Protein AF-A0A2G8KR98-F1 (afdb_monomer_lite)

Structure (mmCIF, N/CA/C/O backbone):
data_AF-A0A2G8KR98-F1
#
_entry.id   AF-A0A2G8KR98-F1
#
loop_
_atom_site.group_PDB
_atom_site.id
_atom_site.type_symbol
_atom_site.label_atom_id
_atom_site.label_alt_id
_atom_site.label_comp_id
_atom_site.label_asym_id
_atom_site.label_entity_id
_atom_site.label_seq_id
_atom_site.pdbx_PDB_ins_code
_atom_site.Cartn_x
_atom_site.Cartn_y
_atom_site.Cartn_z
_atom_site.occupancy
_atom_site.B_iso_or_equiv
_atom_site.auth_seq_id
_atom_site.auth_comp_id
_atom_site.auth_asym_id
_atom_site.auth_atom_id
_atom_site.pdbx_PDB_model_num
ATOM 1 N N . MET A 1 1 ? 11.942 -3.369 18.710 1.00 34.75 1 MET A N 1
ATOM 2 C CA . MET A 1 1 ? 12.294 -4.211 17.545 1.00 34.75 1 MET A CA 1
ATOM 3 C C . MET A 1 1 ? 12.235 -3.328 16.292 1.00 34.75 1 MET A C 1
ATOM 5 O O . MET A 1 1 ? 11.295 -3.401 15.519 1.00 34.75 1 MET A O 1
ATOM 9 N N . LEU A 1 2 ? 13.198 -2.406 16.161 1.00 36.09 2 LEU A N 1
ATOM 10 C CA . LEU A 1 2 ? 13.251 -1.345 15.140 1.00 36.09 2 LEU A CA 1
ATOM 11 C C . LEU A 1 2 ? 14.222 -1.752 14.020 1.00 36.09 2 LEU A C 1
ATOM 13 O O . LEU A 1 2 ? 15.339 -1.256 13.951 1.00 36.09 2 LEU A O 1
ATOM 17 N N . PHE A 1 3 ? 13.816 -2.710 13.185 1.00 33.59 3 PHE A N 1
ATOM 18 C CA . PHE A 1 3 ? 14.657 -3.252 12.104 1.00 33.59 3 PHE A CA 1
ATOM 19 C C . PHE A 1 3 ? 14.132 -2.945 10.690 1.00 33.59 3 PHE A C 1
ATOM 21 O O . PHE A 1 3 ? 14.569 -3.559 9.725 1.00 33.59 3 PHE A O 1
ATOM 28 N N . TRP A 1 4 ? 13.190 -2.006 10.542 1.00 37.00 4 TRP A N 1
ATOM 29 C CA . TRP A 1 4 ? 12.481 -1.787 9.270 1.00 37.00 4 TRP A CA 1
ATOM 30 C C . TRP A 1 4 ? 12.988 -0.622 8.407 1.00 37.00 4 TRP A C 1
ATOM 32 O O . TRP A 1 4 ? 12.440 -0.392 7.335 1.00 37.00 4 TRP A O 1
ATOM 42 N N . ALA A 1 5 ? 14.050 0.083 8.808 1.00 37.47 5 ALA A N 1
ATOM 43 C CA . ALA A 1 5 ? 14.592 1.203 8.024 1.00 37.47 5 ALA A CA 1
ATOM 44 C C . ALA A 1 5 ? 15.934 0.908 7.326 1.00 37.47 5 ALA A C 1
ATOM 46 O O . ALA A 1 5 ? 16.470 1.767 6.633 1.00 37.47 5 ALA A O 1
ATOM 47 N N . THR A 1 6 ? 16.490 -0.298 7.465 1.00 42.34 6 THR A N 1
ATOM 48 C CA . THR A 1 6 ? 17.821 -0.626 6.935 1.00 42.34 6 THR A CA 1
ATOM 49 C C . THR A 1 6 ? 17.794 -1.828 5.997 1.00 42.34 6 THR A C 1
ATOM 51 O O . THR A 1 6 ? 18.289 -2.892 6.340 1.00 42.34 6 THR A O 1
ATOM 54 N N . SER A 1 7 ? 17.292 -1.661 4.769 1.00 40.03 7 SER A N 1
ATOM 55 C CA . SER A 1 7 ? 18.021 -2.181 3.599 1.00 40.03 7 SER A CA 1
ATOM 56 C C . SER A 1 7 ? 17.424 -1.686 2.278 1.00 40.03 7 SER A C 1
ATOM 58 O O . SER A 1 7 ? 16.538 -2.299 1.689 1.00 40.03 7 SER A O 1
ATOM 60 N N . CYS A 1 8 ? 17.999 -0.608 1.753 1.00 42.97 8 CYS A N 1
ATOM 61 C CA . CYS A 1 8 ? 17.982 -0.315 0.320 1.00 42.97 8 CYS A CA 1
ATOM 62 C C . CYS A 1 8 ? 19.060 -1.114 -0.455 1.00 42.97 8 CYS A C 1
ATOM 64 O O . CYS A 1 8 ? 19.381 -0.746 -1.579 1.00 42.97 8 CYS A O 1
ATOM 66 N N . THR A 1 9 ? 19.667 -2.177 0.095 1.00 44.69 9 THR A N 1
ATOM 67 C CA . THR A 1 9 ? 20.975 -2.666 -0.397 1.00 44.69 9 THR A CA 1
ATOM 68 C C . THR A 1 9 ? 21.066 -4.157 -0.726 1.00 44.69 9 THR A C 1
ATOM 70 O O . THR A 1 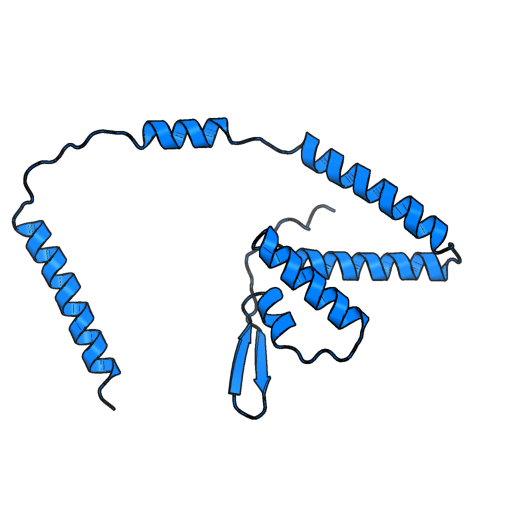9 ? 22.157 -4.719 -0.715 1.00 44.69 9 THR A O 1
ATOM 73 N N . PHE A 1 10 ? 19.967 -4.805 -1.124 1.00 46.16 10 PHE A N 1
ATOM 74 C CA . PHE A 1 10 ? 20.077 -6.017 -1.950 1.00 46.16 10 PHE A CA 1
ATOM 75 C C . PHE A 1 10 ? 18.869 -6.177 -2.881 1.00 46.16 10 PHE A C 1
ATOM 77 O O . PHE A 1 10 ? 17.958 -6.971 -2.641 1.00 46.16 10 PHE A O 1
ATOM 84 N N . HIS A 1 11 ? 18.837 -5.382 -3.954 1.00 62.06 11 HIS A N 1
ATOM 85 C CA . HIS A 1 11 ? 17.843 -5.546 -5.012 1.00 62.06 11 HIS A CA 1
ATOM 86 C C . HIS A 1 11 ? 18.130 -6.855 -5.756 1.00 62.06 11 HIS A C 1
ATOM 88 O O . HIS A 1 11 ? 18.987 -6.913 -6.636 1.00 62.06 11 HIS A O 1
ATOM 94 N N . ARG A 1 12 ? 17.427 -7.934 -5.394 1.00 76.12 12 ARG A N 1
ATOM 95 C CA . ARG A 1 12 ? 17.367 -9.111 -6.262 1.00 76.12 12 ARG A CA 1
ATOM 96 C C . ARG A 1 12 ? 16.599 -8.712 -7.513 1.00 76.12 12 ARG A C 1
ATOM 98 O O . ARG A 1 12 ? 15.410 -8.409 -7.434 1.00 76.12 12 ARG A O 1
ATOM 105 N N . ILE A 1 13 ? 17.298 -8.695 -8.641 1.00 84.94 13 ILE A N 1
ATOM 106 C CA . ILE A 1 13 ? 16.689 -8.486 -9.951 1.00 84.94 13 ILE A CA 1
ATOM 107 C C . ILE A 1 13 ? 15.763 -9.670 -10.207 1.00 84.94 13 ILE A C 1
ATOM 109 O O . ILE A 1 13 ? 16.167 -10.825 -10.049 1.00 84.94 13 ILE A O 1
ATOM 113 N N . LYS A 1 14 ? 14.516 -9.380 -10.568 1.00 87.38 14 LYS A N 1
ATOM 114 C CA . LYS A 1 14 ? 13.564 -10.406 -10.988 1.00 87.38 14 LYS A CA 1
ATOM 115 C C . LYS A 1 14 ? 13.507 -10.399 -12.504 1.00 87.38 14 LYS A C 1
ATOM 117 O O . LYS A 1 14 ? 13.306 -9.344 -13.089 1.00 87.38 14 LYS A O 1
ATOM 122 N N . PHE A 1 15 ? 13.694 -11.557 -13.115 1.00 89.44 15 PHE A N 1
ATOM 123 C CA . PHE A 1 15 ? 13.522 -11.739 -14.549 1.00 89.44 15 PHE A CA 1
ATOM 124 C C . PHE A 1 15 ? 12.141 -12.339 -14.785 1.00 89.44 15 PHE A C 1
ATOM 126 O O . PHE A 1 15 ? 11.773 -13.305 -14.115 1.00 89.44 15 PHE A O 1
ATOM 133 N N . ILE A 1 16 ? 11.375 -11.724 -15.676 1.00 90.00 16 ILE A N 1
ATOM 134 C CA . ILE A 1 16 ? 10.036 -12.153 -16.065 1.00 90.00 16 ILE A CA 1
ATOM 135 C C . ILE A 1 16 ? 10.146 -12.621 -17.504 1.00 90.00 16 ILE A C 1
ATOM 137 O O . ILE A 1 16 ? 10.653 -11.897 -18.358 1.00 90.00 16 ILE A O 1
ATOM 141 N N . THR A 1 17 ? 9.744 -13.860 -17.735 1.00 89.19 17 THR A N 1
ATOM 142 C CA . THR A 1 17 ? 9.802 -14.504 -19.043 1.00 89.19 17 THR A CA 1
ATOM 143 C C . THR A 1 17 ? 8.405 -14.554 -19.631 1.00 89.19 17 THR A C 1
ATOM 145 O O . THR A 1 17 ? 7.498 -15.068 -18.976 1.00 89.19 17 THR A O 1
ATOM 148 N N . GLU A 1 18 ? 8.267 -14.061 -20.853 1.00 82.56 18 GLU A N 1
ATOM 149 C CA . GLU A 1 18 ? 7.087 -14.220 -21.704 1.00 82.56 18 GLU A CA 1
ATOM 150 C C . GLU A 1 18 ? 7.472 -15.093 -22.912 1.00 82.56 18 GLU A C 1
ATOM 152 O O . GLU A 1 18 ? 8.654 -15.397 -23.111 1.00 82.56 18 GLU A O 1
ATOM 157 N N . ASP A 1 19 ? 6.493 -15.546 -23.697 1.00 81.81 19 ASP A N 1
ATOM 158 C CA . ASP A 1 19 ? 6.711 -16.506 -24.794 1.00 81.81 19 ASP A CA 1
ATOM 159 C C . ASP A 1 19 ? 7.719 -16.013 -25.858 1.00 81.81 19 ASP A C 1
ATOM 161 O O . ASP A 1 19 ? 8.315 -16.817 -26.580 1.00 81.81 19 ASP A O 1
ATOM 165 N N . ASP A 1 20 ? 7.945 -14.702 -25.946 1.00 78.06 20 ASP A N 1
ATOM 166 C CA . ASP A 1 20 ? 8.782 -14.014 -26.930 1.00 78.06 20 ASP A CA 1
ATOM 167 C C . ASP A 1 20 ? 10.006 -13.286 -26.333 1.00 78.06 20 ASP A C 1
ATOM 169 O O . ASP A 1 20 ? 10.793 -12.696 -27.084 1.00 78.06 20 ASP A O 1
ATOM 173 N N . GLY A 1 21 ? 10.240 -13.353 -25.015 1.00 82.81 21 GLY A N 1
ATOM 174 C CA . GLY A 1 21 ? 11.341 -12.607 -24.404 1.00 82.81 21 GLY A CA 1
ATOM 175 C C . GLY A 1 21 ? 11.517 -12.737 -22.892 1.00 82.81 21 GLY A C 1
ATOM 176 O O . GLY A 1 21 ? 10.822 -13.462 -22.186 1.00 82.81 21 GLY A O 1
ATOM 177 N N . CYS A 1 22 ? 12.518 -12.018 -22.379 1.00 86.00 22 CYS A N 1
ATOM 178 C CA . CYS A 1 22 ? 12.816 -11.932 -20.954 1.00 86.00 22 CYS A CA 1
ATOM 179 C C . CYS A 1 22 ? 13.071 -10.473 -20.570 1.00 86.00 22 CYS A C 1
ATOM 181 O O . CYS A 1 22 ? 13.999 -9.843 -21.082 1.00 86.00 22 CYS A O 1
ATOM 183 N N . GLU A 1 23 ? 12.269 -9.948 -19.647 1.00 89.00 23 GLU A N 1
ATOM 184 C CA . GLU A 1 23 ? 12.413 -8.599 -19.110 1.00 89.00 23 GLU A CA 1
ATOM 185 C C . GLU A 1 23 ? 12.898 -8.618 -17.657 1.00 89.00 23 GLU A C 1
ATOM 187 O O . GLU A 1 23 ? 12.390 -9.340 -16.799 1.00 89.00 23 GLU A O 1
ATOM 192 N N . ALA A 1 24 ? 13.881 -7.770 -17.351 1.00 87.62 24 ALA A N 1
ATOM 193 C CA . ALA A 1 24 ? 14.383 -7.586 -15.995 1.00 87.62 24 ALA A CA 1
ATOM 194 C C . ALA A 1 24 ? 13.614 -6.470 -15.267 1.00 87.62 24 ALA A C 1
ATOM 196 O O . ALA A 1 24 ? 13.565 -5.320 -15.709 1.00 87.62 24 ALA A O 1
ATOM 197 N N . ALA A 1 25 ? 13.065 -6.789 -14.099 1.00 89.12 25 ALA A N 1
ATOM 198 C CA . ALA A 1 25 ? 12.409 -5.852 -13.203 1.00 89.12 25 ALA A CA 1
ATOM 199 C C . ALA A 1 25 ? 13.341 -5.459 -12.044 1.00 89.12 25 ALA A C 1
ATOM 201 O O . ALA A 1 25 ? 13.656 -6.259 -11.159 1.00 89.12 25 ALA A O 1
ATOM 202 N N . PHE A 1 26 ? 13.736 -4.184 -12.041 1.00 86.31 26 PHE A N 1
ATOM 203 C CA . PHE A 1 26 ? 14.582 -3.557 -11.016 1.00 86.31 26 PHE A CA 1
ATOM 204 C C . PHE A 1 26 ? 13.790 -2.766 -9.972 1.00 86.31 26 PHE A C 1
ATOM 206 O O . PHE A 1 26 ? 14.380 -2.157 -9.090 1.00 86.31 26 PHE A O 1
ATOM 213 N N . SER A 1 27 ? 12.466 -2.701 -10.098 1.00 89.19 27 SER A N 1
ATOM 214 C CA . SER A 1 27 ? 11.603 -1.998 -9.155 1.00 89.19 27 SER A CA 1
ATOM 215 C C . SER A 1 27 ? 10.262 -2.705 -9.043 1.00 89.19 27 SER A C 1
ATOM 217 O O . SER A 1 27 ? 9.794 -3.334 -9.994 1.00 89.19 27 SER A O 1
ATOM 219 N N . THR A 1 28 ? 9.608 -2.569 -7.890 1.00 91.00 28 THR A N 1
ATOM 220 C CA . THR A 1 28 ? 8.269 -3.138 -7.675 1.00 91.00 28 THR A CA 1
ATOM 221 C C . THR A 1 28 ? 7.239 -2.551 -8.640 1.00 91.00 28 THR A C 1
ATOM 223 O O . THR A 1 28 ? 6.365 -3.274 -9.097 1.00 91.00 28 THR A O 1
ATOM 226 N N . GLN A 1 29 ? 7.377 -1.280 -9.032 1.00 92.44 29 GLN A N 1
ATOM 227 C CA . GLN A 1 29 ? 6.524 -0.677 -10.059 1.00 92.44 29 GLN A CA 1
ATOM 228 C C . GLN A 1 29 ? 6.655 -1.412 -11.404 1.00 92.44 29 GLN A C 1
ATOM 230 O O . GLN A 1 29 ? 5.644 -1.790 -11.990 1.00 92.44 29 GLN A O 1
ATOM 235 N N . LYS A 1 30 ? 7.889 -1.629 -11.888 1.00 90.94 30 LYS A N 1
ATOM 236 C CA . LYS A 1 30 ? 8.134 -2.319 -13.166 1.00 90.94 30 LYS A CA 1
ATOM 237 C C . LYS A 1 30 ? 7.723 -3.790 -13.082 1.00 90.94 30 LYS A C 1
ATOM 239 O O . LYS A 1 30 ? 7.076 -4.289 -13.993 1.00 90.94 30 LYS A O 1
ATOM 244 N N . LEU A 1 31 ? 8.009 -4.448 -11.960 1.00 92.06 31 LEU A N 1
ATOM 245 C CA . LEU A 1 31 ? 7.558 -5.812 -11.681 1.00 92.06 31 LEU A CA 1
ATOM 246 C C . LEU A 1 31 ? 6.033 -5.926 -11.791 1.00 92.06 31 LEU A C 1
ATOM 248 O O . LEU A 1 31 ? 5.538 -6.750 -12.547 1.00 92.06 31 LEU A O 1
ATOM 252 N N . LEU A 1 32 ? 5.287 -5.078 -11.078 1.00 92.12 32 LEU A N 1
ATOM 253 C CA . LEU A 1 32 ? 3.825 -5.117 -11.092 1.00 92.12 32 LEU A CA 1
ATOM 254 C C . LEU A 1 32 ? 3.233 -4.732 -12.446 1.00 92.12 32 LEU A C 1
ATOM 256 O O . LEU A 1 32 ? 2.127 -5.162 -12.730 1.00 92.12 32 LEU A O 1
ATOM 260 N N . SER A 1 33 ? 3.931 -3.947 -13.275 1.00 90.75 33 SER A N 1
ATOM 261 C CA . SER A 1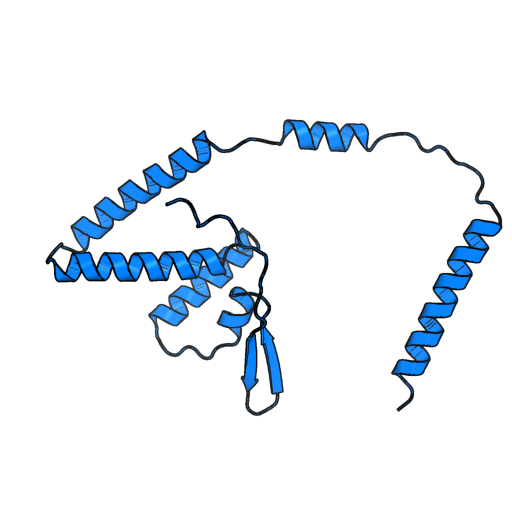 33 ? 3.473 -3.669 -14.642 1.00 90.75 33 SER A CA 1
ATOM 262 C C . SER A 1 33 ? 3.620 -4.858 -15.590 1.00 90.75 33 SER A C 1
ATOM 264 O O . SER A 1 33 ? 2.839 -4.953 -16.528 1.00 90.75 33 SER A O 1
ATOM 266 N N . LEU A 1 34 ? 4.595 -5.733 -15.334 1.00 91.50 34 LEU A N 1
ATOM 267 C CA . LEU A 1 34 ? 4.941 -6.867 -16.192 1.00 91.50 34 LEU A CA 1
ATOM 268 C C . LEU A 1 34 ? 4.272 -8.178 -15.779 1.00 91.50 34 LEU A C 1
ATOM 270 O O . LEU A 1 34 ? 4.051 -9.038 -16.613 1.00 91.50 34 LEU A O 1
ATOM 274 N N . LEU A 1 35 ? 3.974 -8.364 -14.492 1.00 90.19 35 LEU A N 1
ATOM 275 C CA . LEU A 1 35 ? 3.259 -9.562 -14.056 1.00 90.19 35 LEU A CA 1
ATOM 276 C C . LEU A 1 35 ? 1.876 -9.600 -14.699 1.00 90.19 35 LEU A C 1
ATOM 278 O O . LEU A 1 35 ? 1.200 -8.576 -14.718 1.00 90.19 35 LEU A O 1
ATOM 282 N N . ASP A 1 36 ? 1.420 -10.765 -15.140 1.00 90.44 36 ASP A N 1
ATOM 283 C CA . ASP A 1 36 ? 0.003 -10.961 -15.421 1.00 90.44 36 ASP A CA 1
ATOM 284 C C . ASP A 1 36 ? -0.733 -11.176 -14.093 1.00 90.44 36 ASP A C 1
ATOM 286 O O . ASP A 1 36 ? -0.375 -12.042 -13.290 1.00 90.44 36 ASP A O 1
ATOM 290 N N . ILE A 1 37 ? -1.689 -10.303 -13.790 1.00 92.00 37 ILE A N 1
ATOM 291 C CA . ILE A 1 37 ? -2.411 -10.308 -12.516 1.00 92.00 37 ILE A CA 1
ATOM 292 C C . ILE A 1 37 ? -3.884 -10.425 -12.855 1.00 92.00 37 ILE A C 1
ATOM 294 O O . ILE A 1 37 ? -4.450 -9.467 -13.354 1.00 92.00 37 ILE A O 1
ATOM 298 N N . GLU A 1 38 ? -4.499 -11.554 -12.521 1.00 93.88 38 GLU A N 1
ATOM 299 C CA . GLU A 1 38 ? -5.929 -11.787 -12.773 1.00 93.88 38 GLU A CA 1
ATOM 300 C C . GLU A 1 38 ? -6.812 -11.382 -11.579 1.00 93.88 38 GLU A C 1
ATOM 302 O O . GLU A 1 38 ? -8.010 -11.134 -11.708 1.00 93.88 38 GLU A O 1
ATOM 307 N N . HIS A 1 39 ? -6.233 -11.328 -10.375 1.00 93.94 39 HIS A N 1
ATOM 308 C CA . HIS A 1 39 ? -7.003 -11.106 -9.156 1.00 93.94 39 HIS A CA 1
ATOM 309 C C . HIS A 1 39 ? -7.381 -9.616 -8.987 1.00 93.94 39 HIS A C 1
ATOM 311 O O . HIS A 1 39 ? -6.485 -8.765 -9.010 1.00 93.94 39 HIS A O 1
ATOM 317 N N . PRO A 1 40 ? -8.653 -9.264 -8.692 1.00 94.56 40 PRO A N 1
ATOM 318 C CA . PRO A 1 40 ? -9.101 -7.869 -8.565 1.00 94.56 40 PRO A CA 1
ATOM 319 C C . PRO A 1 40 ? -8.315 -7.041 -7.541 1.00 94.56 40 PRO A C 1
ATOM 321 O O . PRO A 1 40 ? -7.936 -5.902 -7.805 1.00 94.56 40 PRO A O 1
ATOM 324 N N . VAL A 1 41 ? -7.997 -7.628 -6.382 1.00 92.50 41 VAL A N 1
ATOM 325 C CA . VAL A 1 41 ? -7.163 -6.965 -5.358 1.00 92.50 41 VAL A CA 1
ATOM 326 C C . VAL A 1 41 ? -5.735 -6.740 -5.866 1.00 92.50 41 VAL A C 1
ATOM 328 O O . VAL A 1 41 ? -5.089 -5.759 -5.505 1.00 92.50 41 VAL A O 1
ATOM 331 N N . GLY A 1 42 ? -5.244 -7.618 -6.741 1.00 93.31 42 GLY A N 1
ATOM 332 C CA . GLY A 1 42 ? -3.946 -7.454 -7.382 1.00 93.31 42 GLY A CA 1
ATOM 333 C C . GLY A 1 42 ? -3.936 -6.291 -8.380 1.00 93.31 42 GLY A C 1
ATOM 334 O O . GLY A 1 42 ? -2.968 -5.532 -8.405 1.00 93.31 42 GLY A O 1
ATOM 335 N N . HIS A 1 43 ? -5.017 -6.090 -9.143 1.00 95.31 43 HIS A N 1
ATOM 336 C CA . HIS A 1 43 ? -5.183 -4.895 -9.980 1.00 95.31 43 HIS A CA 1
ATOM 337 C C . HIS A 1 43 ? -5.224 -3.616 -9.141 1.00 95.31 43 HIS A C 1
ATOM 339 O O . HIS A 1 43 ? -4.492 -2.673 -9.435 1.00 95.31 43 HIS A O 1
ATOM 345 N N . LEU A 1 44 ? -5.988 -3.614 -8.043 1.00 95.50 44 LEU A N 1
ATOM 346 C CA . LEU A 1 44 ? -6.032 -2.484 -7.111 1.00 95.50 44 LEU A CA 1
ATOM 347 C C . LEU A 1 44 ? -4.633 -2.135 -6.578 1.00 95.50 44 LEU A C 1
ATOM 349 O O . LEU A 1 44 ? -4.243 -0.967 -6.541 1.00 95.50 44 LEU A O 1
ATOM 353 N N . LEU A 1 45 ? -3.853 -3.151 -6.198 1.00 94.88 45 LEU A N 1
ATOM 354 C CA . LEU A 1 45 ? -2.492 -2.970 -5.702 1.00 94.88 45 LEU A CA 1
ATOM 355 C C . LEU A 1 45 ? -1.539 -2.449 -6.788 1.00 94.88 45 LEU A C 1
ATOM 357 O O . LEU A 1 45 ? -0.722 -1.565 -6.508 1.00 94.88 45 LEU A O 1
ATOM 361 N N . ARG A 1 46 ? -1.647 -2.963 -8.022 1.00 95.25 46 ARG A N 1
ATOM 362 C CA . ARG A 1 46 ? -0.900 -2.457 -9.185 1.00 95.25 46 ARG A CA 1
ATOM 363 C C . ARG A 1 46 ? -1.180 -0.972 -9.378 1.00 95.25 46 ARG A C 1
ATOM 365 O O . ARG A 1 46 ? -0.235 -0.185 -9.429 1.00 95.25 46 ARG A O 1
ATOM 372 N N . ASP A 1 47 ? -2.448 -0.587 -9.431 1.00 95.44 47 ASP A N 1
ATOM 373 C CA . ASP A 1 47 ? -2.856 0.796 -9.675 1.00 95.44 47 ASP A CA 1
ATOM 374 C C . ASP A 1 47 ? -2.395 1.729 -8.555 1.00 95.44 47 ASP A C 1
ATOM 376 O O . ASP A 1 47 ? -1.848 2.803 -8.824 1.00 95.44 47 ASP A O 1
ATOM 380 N N . ALA A 1 48 ? -2.522 1.298 -7.297 1.00 95.00 48 ALA A N 1
ATOM 381 C CA . ALA A 1 48 ? -2.003 2.034 -6.149 1.00 95.00 48 ALA A CA 1
ATOM 382 C C . ALA A 1 48 ? -0.488 2.270 -6.265 1.00 95.00 48 ALA A C 1
ATOM 384 O O . ALA A 1 48 ? -0.024 3.396 -6.070 1.00 95.00 48 ALA A O 1
ATOM 385 N N . CYS A 1 49 ? 0.286 1.250 -6.651 1.00 94.56 49 CYS A N 1
ATOM 386 C CA . CYS A 1 49 ? 1.734 1.373 -6.834 1.00 94.56 49 CYS A CA 1
ATOM 387 C C . CYS A 1 49 ? 2.105 2.281 -8.006 1.00 94.56 49 CYS A C 1
ATOM 389 O O . CYS A 1 49 ? 2.974 3.141 -7.866 1.00 94.56 49 CYS A O 1
ATOM 391 N N . LEU A 1 50 ? 1.448 2.128 -9.158 1.00 93.06 50 LEU A N 1
ATOM 392 C CA . LEU A 1 50 ? 1.699 2.975 -10.324 1.00 93.06 50 LEU A CA 1
ATOM 393 C C . LEU A 1 50 ? 1.398 4.446 -10.006 1.00 93.06 50 LEU A C 1
ATOM 395 O O . LEU A 1 50 ? 2.193 5.322 -10.346 1.00 93.06 50 LEU A O 1
ATOM 399 N N . ASN A 1 51 ? 0.296 4.722 -9.308 1.00 95.38 51 ASN A N 1
ATOM 400 C CA . ASN A 1 51 ? -0.072 6.077 -8.897 1.00 95.38 51 ASN A CA 1
ATOM 401 C C . ASN A 1 51 ? 0.864 6.639 -7.820 1.00 95.38 51 ASN A C 1
ATOM 403 O O . ASN A 1 51 ? 1.230 7.813 -7.881 1.00 95.38 51 ASN A O 1
ATOM 407 N N . HIS A 1 52 ? 1.294 5.814 -6.863 1.00 93.69 52 HIS A N 1
ATOM 408 C CA . HIS A 1 52 ? 2.272 6.208 -5.852 1.00 93.69 52 HIS A CA 1
ATOM 409 C C . HIS A 1 52 ? 3.617 6.566 -6.491 1.00 93.69 52 HIS A C 1
ATOM 411 O O . HIS A 1 52 ? 4.150 7.644 -6.232 1.00 93.69 52 HIS A O 1
ATOM 417 N N . SER A 1 53 ? 4.120 5.723 -7.398 1.00 92.94 53 SER A N 1
ATOM 418 C CA . SER A 1 53 ? 5.366 5.995 -8.116 1.00 92.94 53 SER A CA 1
ATOM 419 C C . SER A 1 53 ? 5.279 7.258 -8.971 1.00 92.94 53 SER A C 1
ATOM 421 O O . SER A 1 53 ? 6.199 8.066 -8.966 1.00 92.94 53 SER A O 1
ATOM 423 N N . LYS A 1 54 ? 4.148 7.506 -9.645 1.00 93.75 54 LYS A N 1
ATOM 424 C CA . LYS A 1 54 ? 3.945 8.752 -10.407 1.00 93.75 54 LYS A CA 1
ATOM 425 C C . LYS A 1 54 ? 4.018 10.010 -9.535 1.00 93.75 54 LYS A C 1
ATOM 427 O O . LYS A 1 54 ? 4.422 11.055 -10.030 1.00 93.75 54 LYS A O 1
ATOM 432 N N . ARG A 1 55 ? 3.604 9.928 -8.265 1.00 93.50 55 ARG A N 1
ATOM 433 C CA . ARG A 1 55 ? 3.563 11.074 -7.340 1.00 93.50 55 ARG A CA 1
ATOM 434 C C . ARG A 1 55 ? 4.857 11.269 -6.549 1.00 93.50 55 ARG A C 1
ATOM 436 O O . ARG A 1 55 ? 5.253 12.405 -6.337 1.00 93.50 55 ARG A O 1
ATOM 443 N N . ILE A 1 56 ? 5.464 10.182 -6.072 1.00 89.94 56 ILE A N 1
ATOM 444 C CA . ILE A 1 56 ? 6.580 10.200 -5.105 1.00 89.94 56 ILE A CA 1
ATOM 445 C C . ILE A 1 56 ? 7.880 9.650 -5.721 1.00 89.94 56 ILE A C 1
ATOM 447 O O . ILE A 1 56 ? 8.970 9.915 -5.222 1.00 89.94 56 ILE A O 1
ATOM 451 N N . GLY A 1 57 ? 7.800 8.892 -6.817 1.00 88.88 57 GLY A N 1
ATOM 452 C CA . GLY A 1 57 ? 8.954 8.358 -7.552 1.00 88.88 57 GLY A CA 1
ATOM 453 C C . GLY A 1 57 ? 9.625 7.129 -6.931 1.00 88.88 57 GLY A C 1
ATOM 454 O O . GLY A 1 57 ? 10.452 6.491 -7.577 1.00 88.88 57 GLY A O 1
ATOM 455 N N . SER A 1 58 ? 9.294 6.766 -5.689 1.00 88.56 58 SER A N 1
ATOM 456 C CA . SER A 1 58 ? 9.888 5.629 -4.973 1.00 88.56 58 SER A CA 1
ATOM 457 C C . SER A 1 58 ? 8.893 5.015 -3.977 1.00 88.56 58 SER A C 1
ATOM 459 O O . SER A 1 58 ? 7.712 5.332 -4.021 1.00 88.56 58 SER A O 1
ATOM 461 N N . GLY A 1 59 ? 9.323 4.070 -3.131 1.00 89.44 59 GLY A N 1
ATOM 462 C CA . GLY A 1 59 ? 8.495 3.556 -2.026 1.00 89.44 59 GLY A CA 1
ATOM 463 C C . GLY A 1 59 ? 7.468 2.469 -2.374 1.00 89.44 59 GLY A C 1
ATOM 464 O O . GLY A 1 59 ? 6.862 1.902 -1.469 1.00 89.44 59 GLY A O 1
ATOM 465 N N . CYS A 1 60 ? 7.313 2.088 -3.648 1.00 93.19 60 CYS A N 1
ATOM 466 C CA . CYS A 1 60 ? 6.330 1.069 -4.059 1.00 93.19 60 CYS A CA 1
ATOM 467 C C . CYS A 1 60 ? 6.520 -0.289 -3.365 1.00 93.19 60 CYS A C 1
ATOM 469 O O . CYS A 1 60 ? 5.543 -0.941 -3.016 1.00 93.19 60 CYS A O 1
ATOM 471 N N . THR A 1 61 ? 7.765 -0.720 -3.140 1.00 92.12 61 THR A N 1
ATOM 472 C CA . THR A 1 61 ? 8.042 -1.963 -2.400 1.00 92.12 61 THR A CA 1
ATOM 473 C C . THR A 1 61 ? 7.516 -1.878 -0.972 1.00 92.12 61 THR A C 1
ATOM 475 O O . THR A 1 61 ? 6.805 -2.773 -0.529 1.00 92.12 61 THR A O 1
ATOM 478 N N . THR A 1 62 ? 7.821 -0.781 -0.274 1.00 92.50 62 THR A N 1
ATOM 479 C CA . THR A 1 62 ? 7.354 -0.534 1.093 1.00 92.50 62 THR A CA 1
ATOM 480 C C . THR A 1 62 ? 5.834 -0.509 1.149 1.00 92.50 62 THR A C 1
ATOM 482 O O . THR A 1 62 ? 5.256 -1.179 1.997 1.00 92.50 62 THR A O 1
ATOM 485 N N . LEU A 1 63 ? 5.188 0.178 0.203 1.00 93.12 63 LEU A N 1
ATOM 486 C CA . LEU A 1 63 ? 3.732 0.240 0.105 1.00 93.12 63 LEU A CA 1
ATOM 487 C C . LEU A 1 63 ? 3.106 -1.160 0.007 1.00 93.12 63 LEU A C 1
ATOM 489 O O . LEU A 1 63 ? 2.217 -1.485 0.791 1.00 93.12 63 LEU A O 1
ATOM 493 N N . VAL A 1 64 ? 3.598 -2.009 -0.903 1.00 93.25 64 VAL A N 1
ATOM 494 C CA . VAL A 1 64 ? 3.104 -3.389 -1.069 1.00 93.25 64 VAL A CA 1
ATOM 495 C C . VAL A 1 64 ? 3.345 -4.229 0.183 1.00 93.25 64 VAL A C 1
ATOM 497 O O . VAL A 1 64 ? 2.448 -4.940 0.633 1.00 93.25 64 VAL A O 1
ATOM 500 N N . CYS A 1 65 ? 4.541 -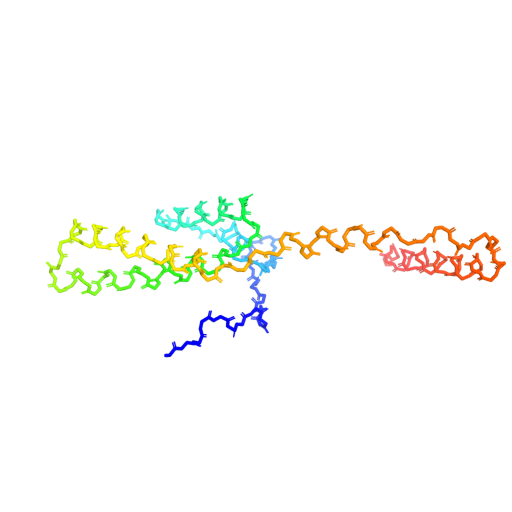4.147 0.768 1.00 93.25 65 CYS A N 1
ATOM 501 C CA . CYS A 1 65 ? 4.885 -4.902 1.972 1.00 93.25 65 CYS A CA 1
ATOM 502 C C . CYS A 1 65 ? 4.037 -4.482 3.181 1.00 93.25 65 CYS A C 1
ATOM 504 O O . CYS A 1 65 ? 3.590 -5.344 3.940 1.00 93.25 65 CYS A O 1
ATOM 506 N N . MET A 1 66 ? 3.788 -3.182 3.349 1.00 93.88 66 MET A N 1
ATOM 507 C CA . MET A 1 66 ? 2.919 -2.664 4.404 1.00 93.88 66 MET A CA 1
ATOM 508 C C . MET A 1 66 ? 1.472 -3.094 4.185 1.00 93.88 66 MET A C 1
ATOM 510 O O . MET A 1 66 ? 0.861 -3.594 5.121 1.00 93.88 66 MET A O 1
ATOM 514 N N . ALA A 1 67 ? 0.950 -2.982 2.959 1.00 93.62 67 ALA A N 1
ATOM 515 C CA . ALA A 1 67 ? -0.402 -3.432 2.633 1.00 93.62 67 ALA A CA 1
ATOM 516 C C . ALA A 1 67 ? -0.593 -4.927 2.933 1.00 93.62 67 ALA A C 1
ATOM 518 O O . ALA A 1 67 ? -1.584 -5.303 3.552 1.00 93.62 67 ALA A O 1
ATOM 519 N N . GLY A 1 68 ? 0.377 -5.774 2.570 1.00 94.31 68 GLY A N 1
ATOM 520 C CA . GLY A 1 68 ? 0.341 -7.205 2.885 1.00 94.31 68 GLY A CA 1
ATOM 521 C C . GLY A 1 68 ? 0.419 -7.494 4.387 1.00 94.31 68 GLY A C 1
ATOM 522 O O . GLY A 1 68 ? -0.365 -8.281 4.910 1.00 94.31 68 GLY A O 1
ATOM 523 N N . THR A 1 69 ? 1.330 -6.827 5.103 1.00 94.31 69 THR A N 1
ATOM 524 C CA . THR A 1 69 ? 1.456 -6.970 6.566 1.00 94.31 69 THR A CA 1
ATOM 525 C C . THR A 1 69 ? 0.176 -6.541 7.276 1.00 94.31 69 THR A C 1
ATOM 527 O O . THR A 1 69 ? -0.289 -7.224 8.187 1.00 94.31 69 THR A O 1
ATOM 530 N N . TRP A 1 70 ? -0.421 -5.436 6.834 1.00 94.00 70 TRP A N 1
ATOM 531 C CA . TRP A 1 70 ? -1.660 -4.927 7.397 1.00 94.00 70 TRP A CA 1
ATOM 532 C C . TRP A 1 70 ? -2.841 -5.847 7.070 1.00 94.00 70 TRP A C 1
ATOM 534 O O . TRP A 1 70 ? -3.596 -6.189 7.973 1.00 94.00 70 TRP A O 1
ATOM 544 N N . ALA A 1 71 ? -2.964 -6.345 5.838 1.00 94.31 71 ALA A N 1
ATOM 545 C CA . ALA A 1 71 ? -4.001 -7.314 5.482 1.00 94.31 71 ALA A CA 1
ATOM 546 C C . ALA A 1 71 ? -3.934 -8.581 6.354 1.00 94.31 71 ALA A C 1
ATOM 548 O O . ALA A 1 71 ? -4.965 -9.044 6.835 1.00 94.31 71 ALA A O 1
ATOM 549 N N . ASN A 1 72 ? -2.728 -9.090 6.634 1.00 95.38 72 ASN A N 1
ATOM 550 C CA . ASN A 1 72 ? -2.543 -10.229 7.537 1.00 95.38 72 ASN A CA 1
ATOM 551 C C . ASN A 1 72 ? -2.988 -9.910 8.972 1.00 95.38 72 ASN A C 1
ATOM 553 O O . ASN A 1 72 ? -3.666 -10.721 9.595 1.00 95.38 72 ASN A O 1
ATOM 557 N N . ALA A 1 73 ? -2.639 -8.728 9.489 1.00 94.50 73 ALA A N 1
ATOM 558 C CA . ALA A 1 73 ? -3.078 -8.301 10.816 1.00 94.50 73 ALA A CA 1
ATOM 559 C C . ALA A 1 73 ? -4.605 -8.131 10.886 1.00 94.50 73 ALA A C 1
ATOM 561 O O . ALA A 1 73 ? -5.226 -8.560 11.854 1.00 94.50 73 ALA A O 1
ATOM 562 N N . ILE A 1 74 ? -5.220 -7.558 9.846 1.00 95.81 74 ILE A N 1
ATOM 563 C CA . ILE A 1 74 ? -6.680 -7.431 9.733 1.00 95.81 74 ILE A CA 1
ATOM 564 C C . ILE A 1 74 ? -7.332 -8.810 9.733 1.00 95.81 74 ILE A C 1
ATOM 566 O O . ILE A 1 74 ? -8.323 -8.992 10.432 1.00 95.81 74 ILE A O 1
ATOM 570 N N . GLN A 1 75 ? -6.777 -9.784 9.006 1.00 96.50 75 GLN A N 1
ATOM 571 C CA . GLN A 1 75 ? -7.318 -11.141 8.995 1.00 96.50 75 GLN A CA 1
ATOM 572 C C . GLN A 1 75 ? -7.355 -11.742 10.406 1.00 96.50 75 GLN A C 1
ATOM 574 O O . GLN A 1 75 ? -8.389 -12.268 10.798 1.00 96.50 75 GLN A O 1
ATOM 579 N N . SER A 1 76 ? -6.291 -11.584 11.202 1.00 96.50 76 SER A N 1
ATOM 580 C CA . SER A 1 76 ? -6.287 -12.050 12.597 1.00 96.50 76 SER A CA 1
ATOM 581 C C . SER A 1 76 ? -7.377 -11.388 13.449 1.00 96.50 76 SER A C 1
ATOM 583 O O . SER A 1 76 ? -8.036 -12.066 14.228 1.00 96.50 76 SER A O 1
ATOM 585 N N . LEU A 1 77 ? -7.629 -10.088 13.263 1.00 96.38 77 LEU A N 1
ATOM 586 C CA . LEU A 1 77 ? -8.705 -9.380 13.972 1.00 96.38 77 LEU A CA 1
ATOM 587 C C . LEU A 1 77 ? -10.099 -9.860 13.537 1.00 96.38 77 LEU A C 1
ATOM 589 O O . LEU A 1 77 ? -11.005 -9.975 14.363 1.00 96.38 77 LEU A O 1
ATOM 593 N N . LEU A 1 78 ? -10.276 -10.149 12.246 1.00 97.44 78 LEU A N 1
ATOM 594 C CA . LEU A 1 78 ? -11.521 -10.708 11.719 1.00 97.44 78 LEU A CA 1
ATOM 595 C C . LEU A 1 78 ? -11.778 -12.115 12.270 1.00 97.44 78 LEU A C 1
ATOM 597 O O . LEU A 1 78 ? -12.912 -12.423 12.632 1.00 97.44 78 LEU A O 1
ATOM 601 N N . ASP A 1 79 ? -10.734 -12.938 12.382 1.00 97.75 79 ASP A N 1
ATOM 602 C CA . ASP A 1 79 ? -10.816 -14.288 12.948 1.00 97.75 79 ASP A CA 1
ATOM 603 C C . ASP A 1 79 ? -11.189 -14.259 14.445 1.00 97.75 79 ASP A C 1
ATOM 605 O O . ASP A 1 79 ? -11.876 -15.156 14.936 1.00 97.75 79 ASP A O 1
ATOM 609 N N . GLU A 1 80 ? -10.810 -13.196 15.163 1.00 97.19 80 GLU A N 1
ATOM 610 C CA . GLU A 1 80 ? -11.238 -12.908 16.542 1.00 97.19 80 GLU A CA 1
ATOM 611 C C . GLU A 1 80 ? -12.676 -12.354 16.640 1.00 97.19 80 GLU A C 1
ATOM 613 O O . GLU A 1 80 ? -13.190 -12.121 17.736 1.00 97.19 80 GLU A O 1
ATOM 618 N N . GLY A 1 81 ? -13.359 -12.163 15.508 1.00 97.50 81 GLY A N 1
ATOM 619 C CA . GLY A 1 81 ? -14.743 -11.692 15.447 1.00 97.50 81 GLY A CA 1
ATOM 620 C C . GLY A 1 81 ? -14.900 -10.173 15.549 1.00 97.50 81 GLY A C 1
ATOM 621 O O . GLY A 1 81 ? -16.008 -9.688 15.792 1.00 97.50 81 GLY A O 1
ATOM 622 N N . ILE A 1 82 ? -13.824 -9.403 15.367 1.00 97.56 82 ILE A N 1
ATOM 623 C CA . ILE A 1 82 ? -13.886 -7.938 15.368 1.00 97.56 82 ILE A CA 1
ATOM 624 C C . ILE A 1 82 ? -14.527 -7.465 14.059 1.00 97.56 82 ILE A C 1
ATOM 626 O O . ILE A 1 82 ? -14.171 -7.910 12.969 1.00 97.56 82 ILE A O 1
ATOM 630 N N . SER A 1 83 ? -15.488 -6.544 14.156 1.00 97.50 83 SER A N 1
ATOM 631 C CA . SER A 1 83 ? -16.204 -6.050 12.979 1.00 97.50 83 SER A CA 1
ATOM 632 C C . SER A 1 83 ? -15.301 -5.227 12.051 1.00 97.50 83 SER A C 1
ATOM 634 O O . SER A 1 83 ? -14.431 -4.477 12.502 1.00 97.50 83 SER A O 1
ATOM 636 N N . VAL A 1 84 ? -15.566 -5.305 10.743 1.00 96.38 84 VAL A N 1
ATOM 637 C CA . VAL A 1 84 ? -14.864 -4.508 9.722 1.00 96.38 84 VAL A CA 1
ATOM 638 C C . VAL A 1 84 ? -14.970 -3.006 10.012 1.00 96.38 84 VAL A C 1
ATOM 640 O O . VAL A 1 84 ? -13.995 -2.283 9.836 1.00 96.38 84 VAL A O 1
ATOM 643 N N . GLU A 1 85 ? -16.121 -2.536 10.500 1.00 97.19 85 GLU A N 1
ATOM 644 C CA . GLU A 1 85 ? -16.347 -1.125 10.842 1.00 97.19 85 GLU A CA 1
ATOM 645 C C . GLU A 1 85 ? -15.421 -0.658 11.973 1.00 97.19 85 GLU A C 1
ATOM 647 O O . GLU A 1 85 ? -14.787 0.395 11.876 1.00 97.19 85 GLU A O 1
ATOM 652 N N . THR A 1 86 ? -15.276 -1.476 13.020 1.00 97.19 86 THR A N 1
ATOM 653 C CA . THR A 1 86 ? -14.359 -1.196 14.131 1.00 97.19 86 THR A CA 1
ATOM 654 C C . THR A 1 86 ? -12.907 -1.164 13.656 1.00 97.19 86 THR A C 1
ATOM 656 O O . THR A 1 86 ? -12.172 -0.242 14.006 1.00 97.19 86 THR A O 1
ATOM 659 N N . ILE A 1 87 ? -12.499 -2.138 12.835 1.00 96.88 87 ILE A N 1
ATOM 660 C CA . ILE A 1 87 ? -11.140 -2.206 12.275 1.00 96.88 87 ILE A CA 1
ATOM 661 C C . ILE A 1 87 ? -10.853 -0.976 11.412 1.00 96.88 87 ILE A C 1
ATOM 663 O O . ILE A 1 87 ? -9.781 -0.388 11.533 1.00 96.88 87 ILE A O 1
ATOM 667 N N . HIS A 1 88 ? -11.807 -0.566 10.575 1.00 95.50 88 HIS A N 1
ATOM 668 C CA . HIS A 1 88 ? -11.674 0.612 9.723 1.00 95.50 88 HIS A CA 1
ATOM 669 C C . HIS A 1 88 ? -11.502 1.891 10.554 1.00 95.50 88 HIS A C 1
ATOM 671 O O . HIS A 1 88 ? -10.531 2.619 10.368 1.00 95.50 88 HIS A O 1
ATOM 677 N N . SER A 1 89 ? -12.391 2.132 11.524 1.00 96.38 89 SER A N 1
ATOM 678 C CA . SER A 1 89 ? -12.323 3.315 12.396 1.00 96.38 89 SER A CA 1
ATOM 679 C C . SER A 1 89 ? -11.019 3.383 13.202 1.00 96.38 89 SER A C 1
ATOM 681 O O . SER A 1 89 ? -10.409 4.452 13.326 1.00 96.38 89 SER A O 1
ATOM 683 N N . LEU A 1 90 ? -10.561 2.243 13.725 1.00 95.19 90 LEU A N 1
ATOM 684 C CA . LEU A 1 90 ? -9.288 2.164 14.432 1.00 95.19 90 LEU A CA 1
ATOM 685 C C . LEU A 1 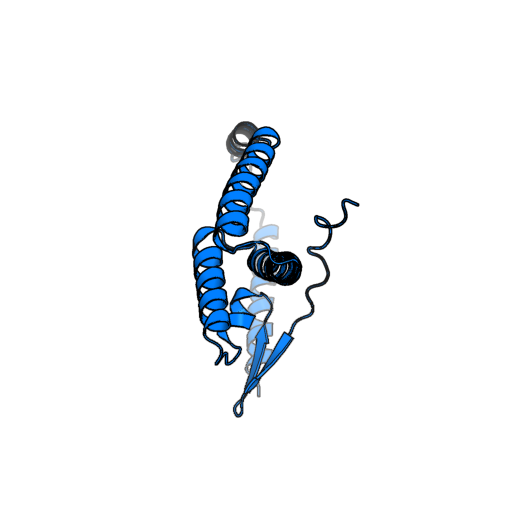90 ? -8.102 2.382 13.482 1.00 95.19 90 LEU A C 1
ATOM 687 O O . LEU A 1 90 ? -7.166 3.098 13.831 1.00 95.19 90 LEU A O 1
ATOM 691 N N . GLY A 1 91 ? -8.154 1.800 12.282 1.00 94.00 91 GLY A N 1
ATOM 692 C CA . GLY A 1 91 ? -7.134 1.949 11.247 1.00 94.00 91 GLY A CA 1
ATOM 693 C C . GLY A 1 91 ? -6.913 3.405 10.844 1.00 94.00 91 GLY A C 1
ATOM 694 O O . GLY A 1 91 ? -5.769 3.861 10.841 1.00 94.00 91 GLY A O 1
ATOM 695 N N . ASP A 1 92 ? -7.990 4.153 10.597 1.00 94.81 92 ASP A N 1
ATOM 696 C CA . ASP A 1 92 ? -7.921 5.591 10.299 1.00 94.81 92 ASP A CA 1
ATOM 697 C C . ASP A 1 92 ? -7.263 6.368 11.446 1.00 94.81 92 ASP A C 1
ATOM 699 O O . ASP A 1 92 ? -6.369 7.191 11.230 1.00 94.81 92 ASP A O 1
ATOM 703 N N . SER A 1 93 ? -7.654 6.055 12.683 1.00 95.81 93 SER A N 1
ATOM 704 C CA . SER A 1 93 ? -7.113 6.710 13.878 1.00 95.81 93 SER A CA 1
ATOM 705 C C . SER A 1 93 ? -5.610 6.452 14.034 1.00 95.81 93 SER A C 1
ATOM 707 O O . SER A 1 93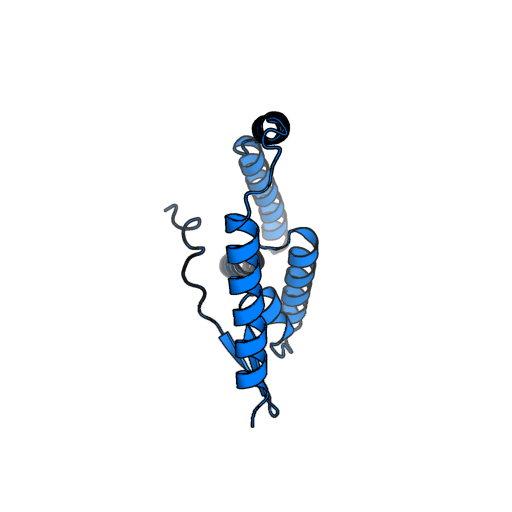 ? -4.842 7.378 14.294 1.00 95.81 93 SER A O 1
ATOM 709 N N . ILE A 1 94 ? -5.170 5.207 13.825 1.00 94.75 94 ILE A N 1
ATOM 710 C CA . ILE A 1 94 ? -3.752 4.825 13.879 1.00 94.75 94 ILE A CA 1
ATOM 711 C C . ILE A 1 94 ? -2.959 5.536 12.780 1.00 94.75 94 ILE A C 1
ATOM 713 O O . ILE A 1 94 ? -1.879 6.060 13.050 1.00 94.75 94 ILE A O 1
ATOM 717 N N . MET A 1 95 ? -3.489 5.601 11.556 1.00 93.88 95 MET A N 1
ATOM 718 C CA . MET A 1 95 ? -2.804 6.269 10.447 1.00 93.88 95 MET A CA 1
ATOM 719 C C . MET A 1 95 ? -2.589 7.754 10.704 1.00 93.88 95 MET A C 1
ATOM 721 O O . MET A 1 95 ? -1.509 8.263 10.399 1.00 93.88 95 MET A O 1
ATOM 725 N N . HIS A 1 96 ? -3.571 8.437 11.294 1.00 95.94 96 HIS A N 1
ATOM 726 C CA . HIS A 1 96 ? -3.412 9.831 11.701 1.00 95.94 96 HIS A CA 1
ATOM 727 C C . HIS A 1 96 ? -2.264 10.004 12.699 1.00 95.94 96 HIS A C 1
ATOM 729 O O . HIS A 1 96 ? -1.366 10.807 12.451 1.00 95.94 96 HIS A O 1
ATOM 735 N N . VAL A 1 97 ? -2.224 9.180 13.750 1.00 97.06 97 VAL A N 1
ATOM 736 C CA . VAL A 1 97 ? -1.143 9.210 14.750 1.00 97.06 97 VAL A CA 1
ATOM 737 C C . VAL A 1 97 ? 0.225 8.957 14.112 1.00 97.06 97 VAL A C 1
ATOM 739 O O . VAL A 1 97 ? 1.184 9.666 14.409 1.00 97.06 97 VAL A O 1
ATOM 742 N N . CYS A 1 98 ? 0.335 7.979 13.209 1.00 95.06 98 CYS A N 1
ATOM 743 C CA . CYS A 1 98 ? 1.595 7.691 12.523 1.00 95.06 98 CYS A CA 1
ATOM 744 C C . CYS A 1 98 ? 2.064 8.861 11.649 1.00 95.06 98 CYS A C 1
ATOM 746 O O . CYS A 1 98 ? 3.249 9.189 11.649 1.00 95.06 98 CYS A O 1
ATOM 748 N N . VAL A 1 99 ? 1.151 9.490 10.906 1.00 95.50 99 VAL A N 1
ATOM 749 C CA . VAL A 1 99 ? 1.480 10.639 10.054 1.00 95.50 99 VAL A CA 1
ATOM 750 C C . VAL A 1 99 ? 1.929 11.830 10.892 1.00 95.50 99 VAL A C 1
ATOM 752 O O . VAL A 1 99 ? 2.891 12.498 10.514 1.00 95.50 99 VAL A O 1
ATOM 755 N N . ASP A 1 100 ? 1.261 12.096 12.009 1.00 96.81 100 ASP A N 1
ATOM 756 C CA . ASP A 1 100 ? 1.601 13.225 12.871 1.00 96.81 100 ASP A CA 1
ATOM 757 C C . ASP A 1 100 ? 2.957 13.014 13.551 1.00 96.81 100 ASP A C 1
ATOM 759 O O . ASP A 1 100 ? 3.811 13.893 13.460 1.00 96.81 100 ASP A O 1
ATOM 763 N N . ALA A 1 101 ? 3.238 11.808 14.053 1.00 96.88 101 ALA A N 1
ATOM 764 C CA . ALA A 1 101 ? 4.567 11.459 14.559 1.00 96.88 101 ALA A CA 1
ATOM 765 C C . ALA A 1 101 ? 5.666 11.626 13.490 1.00 96.88 101 ALA A C 1
ATOM 767 O O . ALA A 1 101 ? 6.738 12.158 13.768 1.00 96.88 101 ALA A O 1
ATOM 768 N N . CYS A 1 102 ? 5.408 11.225 12.238 1.00 94.56 102 CYS A N 1
ATOM 769 C CA . CYS A 1 102 ? 6.366 11.439 11.150 1.00 94.56 102 CYS A CA 1
ATOM 770 C C . CYS A 1 102 ? 6.621 12.922 10.855 1.00 94.56 102 CYS A C 1
ATOM 772 O O . CYS A 1 102 ? 7.725 13.255 10.436 1.00 94.56 102 CYS A O 1
ATOM 774 N N . LYS A 1 103 ? 5.626 13.800 11.029 1.00 94.62 103 LYS A N 1
ATOM 775 C CA . LYS A 1 103 ? 5.788 15.248 10.828 1.00 94.62 103 LYS A CA 1
ATOM 776 C C . LYS A 1 103 ? 6.538 15.904 11.979 1.00 94.62 103 LYS A C 1
ATOM 778 O O . LYS A 1 103 ? 7.343 16.789 11.723 1.00 94.62 103 LYS A O 1
ATOM 783 N N . GLU A 1 104 ? 6.270 15.490 13.214 1.00 95.75 104 GLU A N 1
ATOM 784 C CA . GLU A 1 104 ? 6.939 16.020 14.409 1.00 95.75 104 GLU A CA 1
ATOM 785 C C . GLU A 1 104 ? 8.442 15.725 14.394 1.00 95.75 104 GLU A C 1
ATOM 787 O O . GLU A 1 104 ? 9.247 16.579 14.755 1.00 95.75 104 GLU A O 1
ATOM 792 N N . GLU A 1 105 ? 8.820 14.545 13.903 1.00 93.88 105 GLU A N 1
ATOM 793 C CA . GLU A 1 105 ? 10.217 14.112 13.789 1.00 93.88 105 GLU A CA 1
ATOM 794 C C . GLU A 1 105 ? 10.867 14.504 12.447 1.00 93.88 105 GLU A C 1
ATOM 796 O O . GLU A 1 105 ? 12.050 14.232 12.215 1.00 93.88 105 GLU A O 1
ATOM 801 N N . ALA A 1 106 ? 10.114 15.112 11.523 1.00 92.56 106 ALA A N 1
ATOM 802 C CA . ALA A 1 106 ? 10.647 15.511 10.228 1.00 92.56 106 ALA A CA 1
ATOM 803 C C . ALA A 1 106 ? 11.611 16.690 10.391 1.00 92.56 106 ALA A C 1
ATOM 805 O O . ALA A 1 106 ? 11.242 17.775 10.836 1.00 92.56 106 ALA A O 1
ATOM 806 N N . ILE A 1 107 ? 12.855 16.489 9.962 1.00 91.56 107 ILE A N 1
ATOM 807 C CA . ILE A 1 107 ? 13.849 17.558 9.902 1.00 91.56 107 ILE A CA 1
ATOM 808 C C . ILE A 1 107 ? 13.671 18.294 8.576 1.00 91.56 107 ILE A C 1
ATOM 810 O O . ILE A 1 107 ? 13.884 17.714 7.507 1.00 91.56 107 ILE A O 1
ATOM 814 N N . ASP A 1 108 ? 13.297 19.570 8.646 1.00 87.50 108 ASP A N 1
ATOM 815 C CA . ASP A 1 108 ? 13.301 20.445 7.479 1.00 87.50 108 ASP A CA 1
ATOM 816 C C . ASP A 1 108 ? 14.743 20.841 7.134 1.00 87.50 108 ASP A C 1
ATOM 818 O O . ASP A 1 108 ? 15.472 21.419 7.941 1.00 87.50 108 ASP A O 1
ATOM 822 N N . CYS A 1 109 ? 15.160 20.503 5.918 1.00 88.69 109 CYS A N 1
ATOM 823 C CA . CYS A 1 109 ? 16.486 20.811 5.395 1.00 88.69 109 CYS A CA 1
ATOM 824 C C . CYS A 1 109 ? 16.469 21.995 4.417 1.00 88.69 109 CYS A C 1
ATOM 826 O O . CYS A 1 109 ? 17.477 22.224 3.746 1.00 88.69 109 CYS A O 1
ATOM 828 N N . SER A 1 110 ? 15.361 22.733 4.302 1.00 88.31 110 SER A N 1
ATOM 829 C CA . SER A 1 110 ? 15.217 23.845 3.351 1.00 88.31 110 SER A CA 1
ATOM 830 C C . SER A 1 110 ? 16.324 24.892 3.515 1.00 88.31 110 SER A C 1
ATOM 832 O O . SER A 1 110 ? 16.974 25.250 2.533 1.00 88.31 110 SER A O 1
ATOM 834 N N . ASP A 1 111 ? 16.649 25.266 4.756 1.00 79.19 111 ASP A N 1
ATOM 835 C CA . ASP A 1 111 ? 17.720 26.226 5.066 1.00 79.19 111 ASP A CA 1
ATOM 836 C C . ASP A 1 111 ? 19.114 25.724 4.634 1.00 79.19 111 ASP A C 1
ATOM 838 O O . ASP A 1 111 ? 19.983 26.492 4.205 1.00 79.19 111 ASP A O 1
ATOM 842 N N . ILE A 1 112 ? 19.339 24.407 4.714 1.00 83.62 112 ILE A N 1
ATOM 843 C CA . ILE A 1 112 ? 20.592 23.768 4.286 1.00 83.62 112 ILE A CA 1
ATOM 844 C C . ILE A 1 112 ? 20.692 23.803 2.759 1.00 83.62 112 ILE A C 1
ATOM 846 O O . ILE A 1 112 ? 21.758 24.102 2.218 1.00 83.62 112 ILE A O 1
ATOM 850 N N . ILE A 1 113 ? 19.589 23.530 2.061 1.00 82.38 113 ILE A N 1
ATOM 851 C CA . ILE A 1 113 ? 19.529 23.546 0.596 1.00 82.38 113 ILE A CA 1
ATOM 852 C C . ILE A 1 113 ? 19.782 24.968 0.072 1.00 82.38 113 ILE A C 1
ATOM 854 O O . ILE A 1 113 ? 20.646 25.141 -0.789 1.00 82.38 113 ILE A O 1
ATOM 858 N N . GLU A 1 114 ? 19.142 25.991 0.648 1.00 79.94 114 GLU A N 1
ATOM 859 C CA . GLU A 1 114 ? 19.357 27.395 0.257 1.00 79.94 114 GLU A CA 1
ATOM 860 C C . GLU A 1 114 ? 20.817 27.837 0.481 1.00 79.94 114 GLU A C 1
ATOM 862 O O . GLU A 1 114 ? 21.443 28.488 -0.367 1.00 79.94 114 GLU A O 1
ATOM 867 N N . THR A 1 115 ? 21.419 27.415 1.596 1.00 77.81 115 THR A N 1
ATOM 868 C CA . THR A 1 115 ? 22.831 27.698 1.895 1.00 77.81 115 THR A CA 1
ATOM 869 C C . THR A 1 115 ? 23.777 27.039 0.883 1.00 77.81 115 THR A C 1
ATOM 871 O O . THR A 1 115 ? 24.777 27.642 0.476 1.00 77.81 115 THR A O 1
ATOM 874 N N . LEU A 1 116 ? 23.478 25.819 0.426 1.00 74.62 116 LEU A N 1
ATOM 875 C CA . LEU A 1 116 ? 24.274 25.120 -0.589 1.00 74.62 116 LEU A CA 1
ATOM 876 C C . LEU A 1 116 ? 24.133 25.759 -1.977 1.00 74.62 116 LEU A C 1
ATOM 878 O O . LEU A 1 116 ? 25.126 25.896 -2.694 1.00 74.62 116 LEU A O 1
ATOM 882 N N . GLU A 1 117 ? 22.939 26.213 -2.351 1.00 75.00 117 GLU A N 1
ATOM 883 C CA . GLU A 1 117 ? 22.712 26.900 -3.628 1.00 75.00 117 GLU A CA 1
ATOM 884 C C . GLU A 1 117 ? 23.412 28.266 -3.690 1.00 75.00 117 GLU A C 1
ATOM 886 O O . GLU A 1 117 ? 23.962 28.650 -4.729 1.00 75.00 117 GLU A O 1
ATOM 891 N N . THR A 1 118 ? 23.463 28.989 -2.570 1.00 69.19 118 THR A N 1
ATOM 892 C CA . THR A 1 118 ? 24.165 30.278 -2.473 1.00 69.19 118 THR A CA 1
ATOM 893 C C . THR A 1 118 ? 25.688 30.120 -2.419 1.00 69.19 118 THR A C 1
ATOM 895 O O . THR A 1 118 ? 26.399 30.918 -3.034 1.00 69.19 118 THR A O 1
ATOM 898 N N . THR A 1 119 ? 26.218 29.068 -1.782 1.00 57.94 119 THR A N 1
ATOM 899 C CA . THR A 1 119 ? 27.670 28.786 -1.766 1.00 57.94 119 THR A CA 1
ATOM 900 C C . THR A 1 119 ? 28.206 28.162 -3.056 1.00 57.94 119 THR A C 1
ATOM 902 O O . THR A 1 119 ? 29.402 28.312 -3.331 1.00 57.94 119 THR A O 1
ATOM 905 N N . ASN A 1 120 ? 27.356 27.547 -3.888 1.00 55.25 120 ASN A N 1
ATOM 906 C CA . ASN A 1 120 ? 27.730 27.071 -5.228 1.00 55.25 120 ASN A CA 1
ATOM 907 C C . ASN A 1 120 ? 27.942 28.226 -6.235 1.00 55.25 120 ASN A C 1
ATOM 909 O O . ASN A 1 120 ? 28.481 28.034 -7.322 1.00 55.25 120 ASN A O 1
ATOM 913 N N . LYS A 1 121 ? 27.608 29.468 -5.855 1.00 52.50 121 LYS A N 1
ATOM 914 C CA . LYS A 1 121 ? 28.069 30.684 -6.541 1.00 52.50 121 LYS A CA 1
ATOM 915 C C . LYS A 1 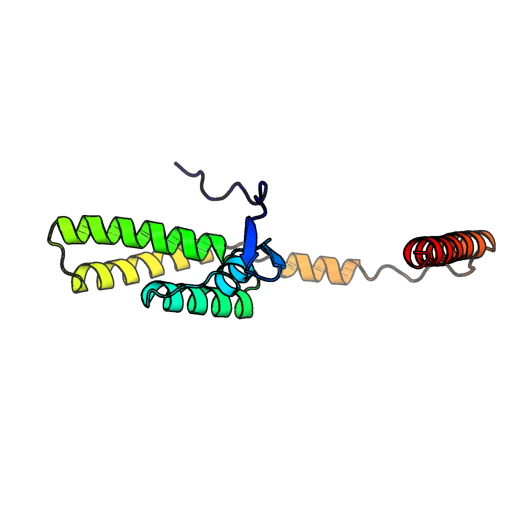121 ? 29.436 31.124 -5.991 1.00 52.50 121 LYS A C 1
ATOM 917 O O . LYS A 1 121 ? 29.555 32.183 -5.380 1.00 52.50 121 LYS A O 1
ATOM 922 N N . ARG A 1 122 ? 30.497 30.339 -6.216 1.00 45.00 122 ARG A N 1
ATOM 923 C CA . ARG A 1 122 ? 31.895 30.819 -6.115 1.00 45.00 122 ARG A CA 1
ATOM 924 C C . ARG A 1 122 ? 32.549 30.895 -7.507 1.00 45.00 122 ARG A C 1
ATOM 926 O O . ARG A 1 122 ? 32.117 30.205 -8.422 1.00 45.00 122 ARG A O 1
ATOM 933 N N . PRO A 1 123 ? 33.486 31.839 -7.698 1.00 43.59 123 PRO A N 1
ATOM 934 C CA . PRO A 1 123 ? 33.543 32.728 -8.860 1.00 43.59 123 PRO A CA 1
ATOM 935 C C . PRO A 1 123 ? 34.074 32.057 -10.128 1.00 43.59 123 PRO A C 1
ATOM 937 O O . PRO A 1 123 ? 34.912 31.163 -10.058 1.00 43.59 123 PRO A O 1
ATOM 940 N N . GLN A 1 124 ? 33.646 32.566 -11.292 1.00 49.06 124 GLN A N 1
ATOM 941 C CA . GLN A 1 124 ? 34.332 32.343 -12.565 1.00 49.06 124 GLN A CA 1
ATOM 942 C C . GLN A 1 124 ? 35.789 32.802 -12.432 1.00 49.06 124 GLN A C 1
ATOM 944 O O . GLN A 1 124 ? 36.107 33.977 -12.596 1.00 49.06 124 GLN A O 1
ATOM 949 N N . LEU A 1 125 ? 36.678 31.876 -12.101 1.00 49.97 125 LEU A N 1
ATOM 950 C CA . LEU A 1 125 ? 38.109 32.101 -12.092 1.00 49.97 125 LEU A CA 1
ATOM 951 C C . LEU A 1 125 ? 38.759 30.870 -12.713 1.00 49.97 125 LEU A C 1
ATOM 953 O O . LEU A 1 125 ? 39.045 29.908 -12.021 1.00 49.97 125 LEU A O 1
ATOM 957 N N . PHE A 1 126 ? 38.881 30.877 -14.038 1.00 40.53 126 PHE A N 1
ATOM 958 C CA . PHE A 1 126 ? 40.116 30.555 -14.755 1.00 40.53 126 PHE A CA 1
ATOM 959 C C . PHE A 1 126 ? 39.879 30.827 -16.242 1.00 40.53 126 PHE A C 1
ATOM 961 O O . PHE A 1 126 ? 39.352 30.010 -16.993 1.00 40.53 126 PHE A O 1
ATOM 968 N N . GLY A 1 127 ? 40.262 32.036 -16.651 1.00 47.81 127 GLY A N 1
ATOM 969 C CA . GLY A 1 127 ? 40.606 32.298 -18.036 1.00 47.81 127 GLY A CA 1
ATOM 970 C C . GLY A 1 127 ? 41.859 31.507 -18.420 1.00 47.81 127 GLY A C 1
ATOM 971 O O . GLY A 1 127 ? 42.732 31.256 -17.591 1.00 47.81 127 GLY A O 1
ATOM 972 N N . THR A 1 128 ? 41.927 31.182 -19.710 1.00 45.97 128 THR A N 1
ATOM 973 C CA . THR A 1 128 ? 42.981 30.462 -20.444 1.00 45.97 128 THR A CA 1
ATOM 974 C C . THR A 1 128 ? 42.967 28.935 -20.299 1.00 45.97 128 THR A C 1
ATOM 976 O O . THR A 1 128 ? 43.618 28.334 -19.451 1.00 45.97 128 THR A O 1
ATOM 979 N N . GLU A 1 129 ? 42.228 28.286 -21.206 1.00 47.69 129 GLU A N 1
ATOM 980 C CA . GLU A 1 129 ? 42.394 26.864 -21.510 1.00 47.69 129 GLU A CA 1
ATOM 981 C C . GLU A 1 129 ? 43.826 26.609 -22.013 1.00 47.69 129 GLU A C 1
ATOM 983 O O . GLU A 1 129 ? 44.211 27.072 -23.088 1.00 47.69 129 GLU A O 1
ATOM 988 N N . SER A 1 130 ? 44.611 25.855 -21.245 1.00 57.91 130 SER A N 1
ATOM 989 C CA . SER A 1 130 ? 45.886 25.286 -21.692 1.00 57.91 130 SER A CA 1
ATOM 990 C C . SER A 1 130 ? 45.660 24.281 -22.833 1.00 57.91 130 SER A C 1
ATOM 992 O O . SER A 1 130 ? 44.707 23.502 -22.808 1.00 57.91 130 SER A O 1
ATOM 994 N N . SER A 1 131 ? 46.565 24.239 -23.821 1.00 53.75 131 SER A N 1
ATOM 995 C CA . SER A 1 131 ? 46.567 23.239 -24.910 1.00 53.75 131 SER A CA 1
ATOM 996 C C . SER A 1 131 ? 46.436 21.788 -24.424 1.00 53.75 131 SER A C 1
ATOM 998 O O . SER A 1 131 ? 45.929 20.941 -25.157 1.00 53.75 131 SER A O 1
ATOM 1000 N N . GLN A 1 132 ? 46.836 21.492 -23.185 1.00 50.88 132 GLN A N 1
ATOM 1001 C CA . GLN A 1 132 ? 46.784 20.140 -22.622 1.00 50.88 132 GLN A CA 1
ATOM 1002 C C . GLN A 1 132 ? 45.357 19.666 -22.301 1.00 50.88 132 GLN A C 1
ATOM 1004 O O . GLN A 1 132 ? 45.049 18.491 -22.502 1.00 50.88 132 GLN A O 1
ATOM 1009 N N . THR A 1 133 ? 44.451 20.552 -21.870 1.00 56.38 133 THR A N 1
ATOM 1010 C CA . THR A 1 133 ? 43.053 20.172 -21.588 1.00 56.38 133 THR A CA 1
ATOM 1011 C C . THR A 1 133 ? 42.278 19.879 -22.871 1.00 56.38 133 THR A C 1
ATOM 1013 O O . THR A 1 133 ? 41.472 18.949 -22.902 1.00 56.38 133 THR A O 1
ATOM 1016 N N . LYS A 1 134 ? 42.582 20.587 -23.967 1.00 60.09 134 LYS A N 1
ATOM 1017 C CA . LYS A 1 134 ? 42.016 20.295 -25.298 1.00 60.09 134 LYS A CA 1
ATOM 1018 C C . LYS A 1 134 ? 42.505 18.957 -25.848 1.00 60.09 134 LYS A C 1
ATOM 1020 O O . LYS A 1 134 ? 41.719 18.214 -26.433 1.00 60.09 134 LYS A O 1
ATOM 1025 N N . GLU A 1 135 ? 43.772 18.616 -25.618 1.00 59.78 135 GLU A N 1
ATOM 1026 C CA . GLU A 1 135 ? 44.332 17.329 -26.038 1.00 59.78 135 GLU A CA 1
ATOM 1027 C C . GLU A 1 135 ? 43.706 16.149 -25.275 1.00 59.78 135 GLU A C 1
ATOM 1029 O O . GLU A 1 135 ? 43.357 15.133 -25.880 1.00 59.78 135 GLU A O 1
ATOM 1034 N N . MET A 1 136 ? 43.484 16.294 -23.964 1.00 53.50 136 MET A N 1
ATOM 1035 C CA . MET A 1 136 ? 42.812 15.268 -23.157 1.00 53.50 136 MET A CA 1
ATOM 1036 C C . MET A 1 136 ? 41.351 15.052 -23.572 1.00 53.50 136 MET A C 1
ATOM 1038 O O . MET A 1 136 ? 40.925 13.907 -23.723 1.00 53.50 136 MET A O 1
ATOM 1042 N N . ILE A 1 137 ? 40.592 16.123 -23.825 1.00 63.94 137 ILE A N 1
ATOM 1043 C CA . ILE A 1 137 ? 39.196 16.019 -24.286 1.00 63.94 137 ILE A CA 1
ATOM 1044 C C . ILE A 1 137 ? 39.124 15.345 -25.664 1.00 63.94 137 ILE A C 1
ATOM 1046 O O . ILE A 1 137 ? 38.261 14.494 -25.892 1.00 63.94 137 ILE A O 1
ATOM 1050 N N . ASN A 1 138 ? 40.061 15.654 -26.565 1.00 58.38 138 ASN A N 1
ATOM 1051 C CA . ASN A 1 138 ? 40.117 15.022 -27.883 1.00 58.38 138 ASN A CA 1
ATOM 1052 C C . ASN A 1 138 ? 40.487 13.531 -27.810 1.00 58.38 138 ASN A C 1
ATOM 1054 O O . ASN A 1 138 ? 39.904 12.739 -28.549 1.00 58.38 138 ASN A O 1
ATOM 1058 N N . LYS A 1 139 ? 41.369 13.119 -26.889 1.00 58.91 139 LYS A N 1
ATOM 1059 C CA . LYS A 1 139 ? 41.666 11.693 -26.644 1.00 58.91 139 LYS A CA 1
ATOM 1060 C C . LYS A 1 139 ? 40.453 10.925 -26.110 1.00 58.91 139 LYS A C 1
ATOM 1062 O O . LYS A 1 139 ? 40.214 9.795 -26.527 1.00 58.91 139 LYS A O 1
ATOM 1067 N N . ILE A 1 140 ? 39.654 11.540 -25.236 1.00 60.72 140 ILE A N 1
ATOM 1068 C CA . ILE A 1 140 ? 38.418 10.926 -24.718 1.00 60.72 140 ILE A CA 1
ATOM 1069 C C . ILE A 1 140 ? 37.364 10.798 -25.828 1.00 60.72 140 ILE A C 1
ATOM 1071 O O . ILE A 1 140 ? 36.684 9.775 -25.908 1.00 60.72 140 ILE A O 1
ATOM 1075 N N . ARG A 1 141 ? 37.249 11.801 -26.709 1.00 53.34 141 ARG A N 1
ATOM 1076 C CA . ARG A 1 141 ? 36.318 11.774 -27.848 1.00 53.34 141 ARG A CA 1
ATOM 1077 C C . ARG A 1 141 ? 36.673 10.666 -28.851 1.00 53.34 141 ARG A C 1
ATOM 1079 O O . ARG A 1 141 ? 35.787 9.901 -29.208 1.00 53.34 141 ARG A O 1
ATOM 1086 N N . TRP A 1 142 ? 37.954 10.507 -29.193 1.00 50.97 142 TRP A N 1
ATOM 1087 C CA . TRP A 1 142 ? 38.432 9.444 -30.093 1.00 50.97 142 TRP A CA 1
ATOM 1088 C C . TRP A 1 142 ? 38.157 8.022 -29.580 1.00 50.97 142 TRP A C 1
ATOM 1090 O O . TRP A 1 142 ? 37.816 7.139 -30.361 1.00 50.97 142 TRP A O 1
ATOM 1100 N N . ASN A 1 143 ? 38.245 7.790 -28.266 1.00 52.28 143 ASN A N 1
ATOM 1101 C CA . ASN A 1 143 ? 37.959 6.469 -27.690 1.00 52.28 143 ASN A CA 1
ATOM 1102 C C . ASN A 1 143 ? 36.477 6.078 -27.757 1.00 52.28 143 ASN A C 1
ATOM 1104 O O . ASN A 1 143 ? 36.155 4.892 -27.697 1.00 52.28 143 ASN A O 1
ATOM 1108 N N . LYS A 1 144 ? 35.566 7.050 -27.871 1.00 52.31 144 LYS A N 1
ATOM 1109 C CA . LYS A 1 144 ? 34.130 6.769 -27.947 1.00 52.31 144 LYS A CA 1
ATOM 1110 C C . LYS A 1 144 ? 33.740 6.240 -29.329 1.00 52.31 144 LYS A C 1
ATOM 1112 O O . LYS A 1 144 ? 32.977 5.282 -29.404 1.00 52.31 144 LYS A O 1
ATOM 1117 N N . ASP A 1 145 ? 34.326 6.800 -30.384 1.00 54.03 145 ASP A N 1
ATOM 1118 C CA . ASP A 1 145 ? 34.060 6.394 -31.768 1.00 54.03 145 ASP A CA 1
ATOM 1119 C C . ASP A 1 145 ? 34.655 5.006 -32.073 1.00 54.03 145 ASP A C 1
ATOM 1121 O O . ASP A 1 145 ? 33.986 4.165 -32.670 1.00 54.03 145 ASP A O 1
ATOM 1125 N N . LEU A 1 146 ? 35.839 4.697 -31.524 1.00 54.28 146 LEU A N 1
ATOM 1126 C CA . LEU A 1 146 ? 36.461 3.368 -31.641 1.00 54.28 146 LEU A CA 1
ATOM 1127 C C . LEU A 1 146 ? 35.628 2.254 -30.973 1.00 54.28 146 LEU A C 1
ATOM 1129 O O . LEU A 1 146 ? 35.609 1.114 -31.431 1.00 54.28 146 LEU A O 1
ATOM 1133 N N . CYS A 1 147 ? 34.928 2.586 -29.884 1.00 49.78 147 CYS A N 1
ATOM 1134 C CA . CYS A 1 147 ? 34.077 1.646 -29.153 1.00 49.78 147 CYS A CA 1
ATOM 1135 C C . CYS A 1 147 ? 32.740 1.404 -29.884 1.00 49.78 147 CYS A C 1
ATOM 1137 O O . CYS A 1 147 ? 32.211 0.295 -29.868 1.00 49.78 147 CYS A O 1
ATOM 1139 N N . LEU A 1 148 ? 32.222 2.418 -30.588 1.00 51.97 148 LEU A N 1
ATOM 1140 C CA . LEU A 1 148 ? 31.023 2.309 -31.429 1.00 51.97 148 LEU A CA 1
ATOM 1141 C C . LEU A 1 148 ? 31.266 1.483 -32.705 1.00 51.97 148 LEU A C 1
ATOM 1143 O O . LEU A 1 148 ? 30.381 0.726 -33.113 1.00 51.97 148 LEU A O 1
ATOM 1147 N N . GLU A 1 149 ? 32.460 1.558 -33.299 1.00 56.31 149 GLU A N 1
ATOM 1148 C CA . GLU A 1 149 ? 32.829 0.735 -34.463 1.00 56.31 149 GLU A CA 1
ATOM 1149 C C . GLU A 1 149 ? 32.993 -0.753 -34.106 1.00 56.31 149 GLU A C 1
ATOM 1151 O O . GLU A 1 149 ? 32.557 -1.619 -34.863 1.00 56.31 149 GLU A O 1
ATOM 1156 N N . GLN A 1 150 ? 33.517 -1.080 -32.917 1.00 55.47 150 GLN A N 1
ATOM 1157 C CA . GLN A 1 150 ? 33.621 -2.480 -32.473 1.00 55.47 150 GLN A CA 1
ATOM 1158 C C . GLN A 1 150 ? 32.273 -3.112 -32.096 1.00 55.47 150 GLN A C 1
ATOM 1160 O O . GLN A 1 150 ? 32.141 -4.330 -32.146 1.00 55.47 150 GLN A O 1
ATOM 1165 N N . MET A 1 151 ? 31.259 -2.308 -31.759 1.00 45.91 151 MET A N 1
ATOM 1166 C CA . MET A 1 151 ? 29.906 -2.802 -31.466 1.00 45.91 151 MET A CA 1
ATOM 1167 C C . MET A 1 151 ? 29.014 -2.941 -32.709 1.00 45.91 151 MET A C 1
ATOM 1169 O O . MET A 1 151 ? 27.951 -3.555 -32.629 1.00 45.91 151 MET A O 1
ATOM 1173 N N . THR A 1 152 ? 29.416 -2.374 -33.850 1.00 53.09 152 THR A N 1
ATOM 1174 C CA . THR A 1 152 ? 28.655 -2.428 -35.113 1.00 53.09 152 THR A CA 1
ATOM 1175 C C . THR A 1 152 ? 29.243 -3.391 -36.147 1.00 53.09 152 THR A C 1
ATOM 1177 O O . THR A 1 152 ? 28.573 -3.707 -37.134 1.00 53.09 152 THR A O 1
ATOM 1180 N N . ALA A 1 153 ? 30.440 -3.929 -35.906 1.00 50.88 153 ALA A N 1
ATOM 1181 C CA . ALA A 1 153 ? 30.983 -5.048 -36.664 1.00 50.88 153 ALA A CA 1
ATOM 1182 C C . ALA A 1 153 ? 30.372 -6.374 -36.164 1.00 50.88 153 ALA A C 1
ATOM 1184 O O . ALA A 1 153 ? 30.652 -6.820 -35.055 1.00 50.88 153 ALA A O 1
ATOM 1185 N N . LYS A 1 154 ? 29.493 -6.956 -36.988 1.00 46.69 154 LYS A N 1
ATOM 1186 C CA . LYS A 1 154 ? 28.958 -8.320 -36.848 1.00 46.69 154 LYS A CA 1
ATOM 1187 C C . LYS A 1 154 ? 30.044 -9.385 -36.946 1.00 46.69 154 LYS A C 1
ATOM 1189 O O . LYS A 1 154 ? 30.925 -9.228 -37.821 1.00 46.69 154 LYS A O 1
#

Secondary structure (DSSP, 8-state):
---SS--SS---PEEEEETTEEEEE-SHHHHHHHS---SHHHHHHHHHHHHHHHHHSS-HHHHHHHHHHHHHHHHHHHHTT--HHHHHHHHHHHHHHHHHHHHHT----HHHHHHHHHHT----------HHHHHHHHHHHHHHHHHHHHHH--

Organism: Stichopus japonicus (NCBI:txid307972)

InterPro domains:
  IPR027413 GroEL-like equatorial domain superfamily [G3DSA:1.10.560.10] (27-145)
  IPR027413 GroEL-like equatorial domain superfamily [SSF48592] (30-108)
  IPR042984 Chaperonin-containing T-complex member BBS12 [PTHR46883] (12-111)

pLDDT: mean 78.87, std 20.1, range [33.59, 97.75]

Foldseek 3Di:
DPPPPDDPDDQDWDWDDDPVDIDTDRAPLSVLVPDDDPDPVSVVLNVVLVVCCVVPVHCSVVVVVVVVVVVVVVVVCVVVVHDPVNVVVVVVVVVVVVVVVCVVPDDDCVVVVVVVVVVVCDDPDDPDDDPVVVVVVVVVVVVVVVVVVVVPDD

Sequence (154 aa):
MLFWATSCTFHRIKFITEDDGCEAAFSTQKLLSLLDIEHPVGHLLRDACLNHSKRIGSGCTTLVCMAGTWANAIQSLLDEGISVETIHSLGDSIMHVCVDACKEEAIDCSDIIETLETTNKRPQLFGTESSQTKEMINKIRWNKDLCLEQMTAK

Radius of gyration: 25.73 Å; chains: 1; bounding box: 63×49×54 Å